Protein AF-A0A7W9FXC4-F1 (afdb_monomer_lite)

Organism: Brevundimonas vesicularis (NCBI:txid41276)

Radius of gyration: 12.6 Å; chains: 1; bounding box: 24×27×39 Å

pLDDT: mean 88.45, std 12.96, range [44.47, 97.31]

Structure (mmCIF, N/CA/C/O backbone):
data_AF-A0A7W9FXC4-F1
#
_entry.id   AF-A0A7W9FXC4-F1
#
loop_
_atom_site.group_PDB
_atom_site.id
_atom_site.type_symbol
_atom_site.label_atom_id
_atom_site.label_alt_id
_atom_site.label_comp_id
_atom_site.label_asym_id
_atom_site.label_entity_id
_atom_site.label_seq_id
_atom_site.pdbx_PDB_ins_code
_atom_site.Cartn_x
_atom_site.Cartn_y
_atom_site.Cartn_z
_atom_site.occupancy
_atom_site.B_iso_or_equiv
_atom_site.auth_seq_id
_atom_site.auth_comp_id
_atom_sit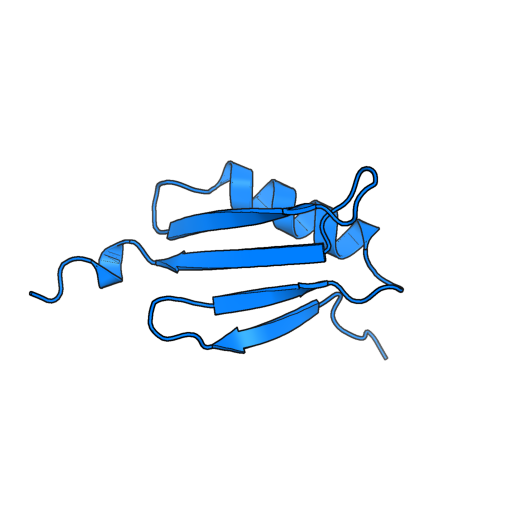e.auth_asym_id
_atom_site.auth_atom_id
_atom_site.pdbx_PDB_model_num
ATOM 1 N N . MET A 1 1 ? 3.801 -20.583 -14.827 1.00 49.78 1 MET A N 1
ATOM 2 C CA . MET A 1 1 ? 3.463 -20.551 -13.392 1.00 49.78 1 MET A CA 1
ATOM 3 C C . MET A 1 1 ? 3.259 -19.088 -13.080 1.00 49.78 1 MET A C 1
ATOM 5 O O . MET A 1 1 ? 4.222 -18.349 -13.250 1.00 49.78 1 MET A O 1
ATOM 9 N N . ASP A 1 2 ? 2.027 -18.677 -12.772 1.00 67.62 2 ASP A N 1
ATOM 10 C CA . ASP A 1 2 ? 1.762 -17.332 -12.250 1.00 67.62 2 ASP A CA 1
ATOM 11 C C . ASP A 1 2 ? 2.524 -17.200 -10.938 1.00 67.62 2 ASP A C 1
ATOM 13 O O . ASP A 1 2 ? 2.237 -17.909 -9.971 1.00 67.62 2 ASP A O 1
ATOM 17 N N . HIS A 1 3 ? 3.560 -16.370 -10.934 1.00 69.56 3 HIS A N 1
ATOM 18 C CA . HIS A 1 3 ? 4.199 -15.975 -9.693 1.00 69.56 3 HIS A CA 1
ATOM 19 C C . HIS A 1 3 ? 3.434 -14.756 -9.178 1.00 69.56 3 HIS A C 1
ATOM 21 O O . HIS A 1 3 ? 3.150 -13.861 -9.966 1.00 69.56 3 HIS A O 1
ATOM 27 N N . PRO A 1 4 ? 3.089 -14.700 -7.882 1.00 84.94 4 PRO A N 1
ATOM 28 C CA . PRO A 1 4 ? 2.404 -13.537 -7.335 1.00 84.94 4 PRO A CA 1
ATOM 29 C C . PRO A 1 4 ? 3.294 -12.298 -7.467 1.00 84.94 4 PRO A C 1
ATOM 31 O O . PRO A 1 4 ? 4.510 -12.411 -7.268 1.00 84.94 4 PRO A O 1
ATOM 34 N N . ALA A 1 5 ? 2.686 -11.138 -7.733 1.00 91.69 5 ALA A N 1
ATOM 35 C CA . ALA A 1 5 ? 3.366 -9.853 -7.929 1.00 91.69 5 ALA A CA 1
ATOM 36 C C . ALA A 1 5 ? 4.159 -9.348 -6.710 1.00 91.69 5 ALA A C 1
ATOM 38 O O . ALA A 1 5 ? 4.918 -8.386 -6.809 1.00 91.69 5 ALA A O 1
ATOM 39 N N . TYR A 1 6 ? 3.995 -9.985 -5.551 1.00 95.06 6 TYR A N 1
ATOM 40 C CA . TYR A 1 6 ? 4.638 -9.605 -4.302 1.00 95.06 6 TYR A CA 1
ATOM 41 C C . TYR A 1 6 ? 4.964 -10.818 -3.431 1.00 95.06 6 TYR A C 1
ATOM 43 O O . TYR A 1 6 ? 4.381 -11.896 -3.575 1.00 95.06 6 TYR A O 1
ATOM 51 N N . ASP A 1 7 ? 5.869 -10.604 -2.482 1.00 95.56 7 ASP A N 1
ATOM 52 C CA . ASP A 1 7 ? 6.049 -11.461 -1.313 1.00 95.56 7 ASP A CA 1
ATOM 53 C C . ASP A 1 7 ? 5.390 -10.809 -0.090 1.00 95.56 7 ASP A C 1
ATOM 55 O O . ASP A 1 7 ? 5.360 -9.583 0.035 1.00 95.56 7 ASP A O 1
ATOM 59 N N . ILE A 1 8 ? 4.857 -11.622 0.827 1.00 95.00 8 ILE A N 1
ATOM 60 C CA . ILE A 1 8 ? 4.207 -11.145 2.054 1.00 95.00 8 ILE A CA 1
ATOM 61 C C . ILE A 1 8 ? 5.008 -11.541 3.293 1.00 95.00 8 ILE A C 1
ATOM 63 O O . ILE A 1 8 ? 5.428 -12.688 3.456 1.00 95.00 8 ILE A O 1
ATOM 67 N N . ARG A 1 9 ? 5.177 -10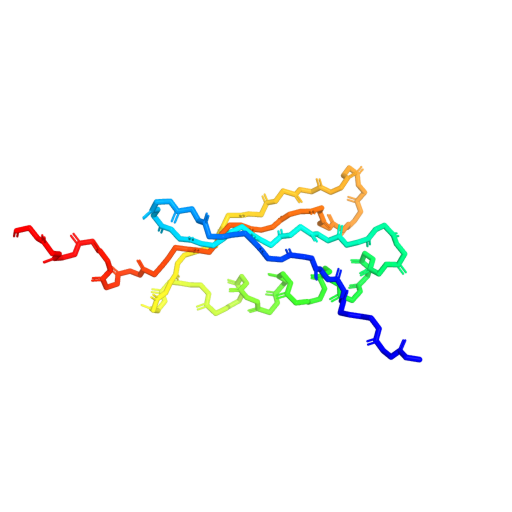.588 4.208 1.00 96.06 9 ARG A N 1
ATOM 68 C CA . ARG A 1 9 ? 5.779 -10.793 5.524 1.00 96.06 9 ARG A CA 1
ATOM 69 C C . ARG A 1 9 ? 4.840 -10.283 6.606 1.00 96.06 9 ARG A C 1
ATOM 71 O O . ARG A 1 9 ? 4.374 -9.149 6.552 1.00 96.06 9 ARG A O 1
ATOM 78 N N . ARG A 1 10 ? 4.603 -11.104 7.627 1.00 92.81 10 ARG A N 1
ATOM 79 C CA . ARG A 1 10 ? 3.892 -10.674 8.835 1.00 92.81 10 ARG A CA 1
ATOM 80 C C . ARG A 1 10 ? 4.810 -9.814 9.704 1.00 92.81 10 ARG A C 1
ATOM 82 O O . ARG A 1 10 ? 5.940 -10.215 9.975 1.00 92.81 10 ARG A O 1
ATOM 89 N N . ASP A 1 11 ? 4.303 -8.674 10.147 1.00 90.88 11 ASP A N 1
ATOM 90 C CA . ASP A 1 11 ? 4.915 -7.809 11.154 1.00 90.88 11 ASP A CA 1
ATOM 91 C C . ASP A 1 11 ? 4.077 -7.837 12.448 1.00 90.88 11 ASP A C 1
ATOM 93 O O . ASP A 1 11 ? 3.027 -8.484 12.514 1.00 90.88 11 ASP A O 1
ATOM 97 N N . LYS A 1 12 ? 4.550 -7.170 13.502 1.00 87.06 12 LYS A N 1
ATOM 98 C CA . LYS A 1 12 ? 3.879 -7.101 14.803 1.00 87.06 12 LYS A CA 1
ATOM 99 C C . LYS A 1 12 ? 2.488 -6.478 14.68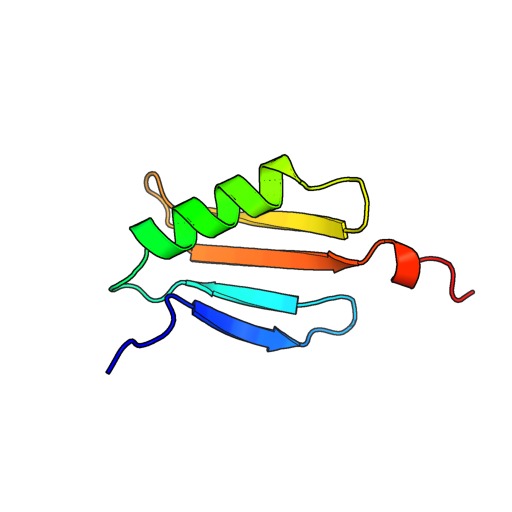7 1.00 87.06 12 LYS A C 1
ATOM 101 O O . LYS A 1 12 ? 1.544 -7.005 15.269 1.00 87.06 12 LYS A O 1
ATOM 106 N N . ASP A 1 13 ? 2.391 -5.397 13.922 1.00 89.25 13 ASP A N 1
ATOM 107 C CA . ASP A 1 13 ? 1.193 -4.560 13.847 1.00 89.25 13 ASP A CA 1
ATOM 108 C C . ASP A 1 13 ? 0.446 -4.731 12.508 1.00 89.25 13 ASP A C 1
ATOM 110 O O . ASP A 1 13 ? -0.530 -4.039 12.247 1.00 89.25 13 ASP A O 1
ATOM 114 N N . GLY A 1 14 ? 0.883 -5.643 11.631 1.00 93.38 14 GLY A N 1
ATOM 115 C CA . GLY A 1 14 ? 0.273 -5.789 10.309 1.00 93.38 14 GLY A CA 1
ATOM 116 C C . GLY A 1 14 ? 1.037 -6.695 9.349 1.00 93.38 14 GLY A C 1
ATOM 117 O O . GLY A 1 14 ? 1.715 -7.642 9.753 1.00 93.38 14 GLY A O 1
ATOM 118 N N . PHE A 1 15 ? 0.931 -6.397 8.058 1.00 95.62 15 PHE A N 1
ATOM 119 C CA . PHE A 1 15 ? 1.566 -7.147 6.978 1.00 95.62 15 PHE A CA 1
ATOM 120 C C . PHE A 1 15 ? 2.334 -6.210 6.056 1.00 95.62 15 PHE A C 1
ATOM 122 O O . PHE A 1 15 ? 1.807 -5.196 5.611 1.00 95.62 15 PHE A O 1
ATOM 129 N N . VAL A 1 16 ? 3.573 -6.571 5.741 1.00 96.81 16 VAL A N 1
ATOM 130 C CA . VAL A 1 16 ? 4.374 -5.911 4.710 1.00 96.81 16 VAL A CA 1
ATOM 131 C C . VAL A 1 16 ? 4.272 -6.738 3.438 1.00 96.81 16 VAL A C 1
ATOM 133 O O . VAL A 1 16 ? 4.587 -7.930 3.447 1.00 96.81 16 VAL A O 1
ATOM 136 N N . LEU A 1 17 ? 3.855 -6.107 2.349 1.00 97.12 17 LEU A N 1
ATOM 137 C CA . LEU A 1 17 ? 3.909 -6.665 1.007 1.00 97.12 17 LEU A CA 1
ATOM 138 C C . LEU A 1 17 ? 5.045 -5.976 0.249 1.00 97.12 17 LEU A C 1
ATOM 140 O O . LEU A 1 17 ? 5.155 -4.749 0.265 1.00 97.12 17 LEU A O 1
ATOM 144 N N . ILE A 1 18 ? 5.906 -6.775 -0.378 1.00 96.81 18 ILE A N 1
ATOM 145 C CA . ILE A 1 18 ? 7.094 -6.321 -1.105 1.00 96.81 18 ILE A CA 1
ATOM 146 C C . ILE A 1 18 ? 6.904 -6.691 -2.572 1.00 96.81 18 ILE A C 1
ATOM 148 O O . ILE A 1 18 ? 6.836 -7.878 -2.893 1.00 96.81 18 ILE A O 1
ATOM 152 N N . GLY A 1 19 ? 6.810 -5.687 -3.441 1.00 95.56 19 GLY A N 1
ATOM 153 C CA . GLY A 1 19 ? 6.631 -5.880 -4.877 1.00 95.56 19 GLY A CA 1
ATOM 154 C C . GLY A 1 19 ? 7.841 -6.562 -5.510 1.00 95.56 19 GLY A C 1
ATOM 155 O O . GLY A 1 19 ? 8.991 -6.281 -5.154 1.00 95.56 19 GLY A O 1
ATOM 156 N N . LYS A 1 20 ? 7.594 -7.465 -6.459 1.00 93.12 20 LYS A N 1
ATOM 157 C CA . LYS A 1 20 ? 8.660 -8.097 -7.236 1.00 93.12 20 LYS A CA 1
ATOM 158 C C . LYS A 1 20 ? 9.088 -7.186 -8.389 1.00 93.12 20 LYS A C 1
ATOM 160 O O . LYS A 1 20 ? 8.219 -6.623 -9.053 1.00 93.12 20 LYS A O 1
ATOM 165 N N . PRO A 1 21 ? 10.399 -7.045 -8.666 1.00 88.62 21 PRO A N 1
ATOM 166 C CA . PRO A 1 21 ? 10.892 -6.124 -9.695 1.00 88.62 21 PRO A CA 1
ATOM 167 C C . PRO A 1 21 ? 10.329 -6.365 -11.103 1.00 88.62 21 PRO A C 1
ATOM 169 O O . PRO A 1 21 ? 10.221 -5.430 -11.888 1.00 88.62 21 PRO A O 1
ATOM 172 N N . ASP A 1 22 ? 9.982 -7.608 -11.429 1.00 90.88 22 ASP A N 1
ATOM 173 C CA . ASP A 1 22 ? 9.396 -8.034 -12.702 1.00 90.88 22 ASP A CA 1
ATOM 174 C C . ASP A 1 22 ? 7.867 -7.866 -12.774 1.00 90.88 22 ASP A C 1
ATOM 176 O O . ASP A 1 22 ? 7.294 -8.033 -13.848 1.00 90.88 22 ASP A O 1
ATOM 180 N N . HIS A 1 23 ? 7.220 -7.476 -11.670 1.00 91.25 23 HIS A N 1
ATOM 181 C CA . HIS A 1 23 ? 5.766 -7.313 -11.544 1.00 91.25 23 HIS A CA 1
ATOM 182 C C . HIS A 1 23 ? 5.366 -5.978 -10.880 1.00 91.25 23 HIS A C 1
ATOM 184 O O . HIS A 1 23 ? 4.317 -5.880 -10.243 1.00 91.25 23 HIS A O 1
ATOM 190 N N . ILE A 1 24 ? 6.195 -4.932 -11.007 1.00 91.00 24 ILE A N 1
ATOM 191 C CA . ILE A 1 24 ? 5.966 -3.641 -10.330 1.00 91.00 24 ILE A CA 1
ATOM 192 C C . ILE A 1 24 ? 4.659 -2.969 -10.755 1.00 91.00 24 ILE A C 1
ATOM 194 O O . ILE A 1 24 ? 3.993 -2.386 -9.901 1.00 91.00 24 ILE A O 1
ATOM 198 N N . ASP A 1 25 ? 4.264 -3.059 -12.024 1.00 93.25 25 ASP A N 1
ATOM 199 C CA . ASP A 1 25 ? 3.016 -2.446 -12.496 1.00 93.25 25 ASP A CA 1
ATOM 200 C C . ASP A 1 25 ? 1.794 -3.102 -11.833 1.00 93.25 25 ASP A C 1
ATOM 202 O O . ASP A 1 25 ? 0.971 -2.415 -11.232 1.00 93.25 25 ASP A O 1
ATOM 206 N N . GLU A 1 26 ? 1.745 -4.438 -11.834 1.00 94.56 26 GLU A N 1
ATOM 207 C CA . GLU A 1 26 ? 0.683 -5.232 -11.201 1.00 94.56 26 GLU A CA 1
ATOM 208 C C . GLU A 1 26 ? 0.624 -4.997 -9.685 1.00 94.56 26 GLU A C 1
ATOM 210 O O . GLU A 1 26 ? -0.446 -4.790 -9.111 1.00 94.56 26 GLU A O 1
ATOM 215 N N . PHE A 1 27 ? 1.785 -4.963 -9.023 1.00 95.94 27 PHE A N 1
ATOM 216 C CA . PHE A 1 27 ? 1.848 -4.625 -7.606 1.00 95.94 27 PHE A CA 1
ATOM 217 C C . PHE A 1 27 ? 1.383 -3.189 -7.342 1.00 95.94 27 PHE A C 1
ATOM 219 O O . PHE A 1 27 ? 0.697 -2.931 -6.357 1.00 95.94 27 PHE A O 1
ATOM 226 N N . SER A 1 28 ? 1.721 -2.247 -8.221 1.00 95.81 28 SER A N 1
ATOM 227 C CA . SER A 1 28 ? 1.331 -0.849 -8.056 1.00 95.81 28 SER A CA 1
ATOM 228 C C . SER A 1 28 ? -0.175 -0.646 -8.194 1.00 95.81 28 SER A C 1
ATOM 230 O O . SER A 1 28 ? -0.730 0.197 -7.492 1.00 95.81 28 SER A O 1
ATOM 232 N N . ASP A 1 29 ? -0.842 -1.419 -9.048 1.00 95.94 29 ASP A N 1
ATOM 233 C CA . ASP A 1 29 ? -2.301 -1.395 -9.173 1.00 95.94 29 ASP A CA 1
ATOM 234 C C . ASP A 1 29 ? -2.980 -1.916 -7.904 1.00 95.94 29 ASP A C 1
ATOM 236 O O . ASP A 1 29 ? -3.872 -1.250 -7.378 1.00 95.94 29 ASP A O 1
ATOM 240 N N . LEU A 1 30 ? -2.470 -3.011 -7.330 1.00 95.12 30 LEU A N 1
ATOM 241 C CA . LEU A 1 30 ? -2.922 -3.507 -6.027 1.00 95.12 30 LEU A CA 1
ATOM 242 C C . LEU A 1 30 ? -2.737 -2.462 -4.916 1.00 95.12 30 LEU A C 1
ATOM 244 O O . LEU A 1 30 ? -3.610 -2.293 -4.069 1.00 95.12 30 LEU A O 1
ATOM 248 N N . VAL A 1 31 ? -1.601 -1.759 -4.900 1.00 96.06 31 VAL A N 1
ATOM 249 C CA . VAL A 1 31 ? -1.330 -0.713 -3.902 1.00 96.06 31 VAL A CA 1
ATOM 250 C C . VAL A 1 31 ? -2.320 0.447 -4.028 1.00 96.06 31 VAL A C 1
ATOM 252 O O . VAL A 1 31 ? -2.768 0.967 -3.007 1.00 96.06 31 VAL A O 1
ATOM 255 N N . ARG A 1 32 ? -2.676 0.848 -5.255 1.00 95.50 32 ARG A N 1
ATOM 256 C CA . ARG A 1 32 ? -3.669 1.907 -5.500 1.00 95.50 32 ARG A CA 1
ATOM 257 C C . ARG A 1 32 ? -5.054 1.485 -5.031 1.00 95.50 32 ARG A C 1
ATOM 259 O O . ARG A 1 32 ? -5.671 2.227 -4.279 1.00 95.50 32 ARG A O 1
ATOM 266 N N . GLU A 1 33 ? -5.483 0.279 -5.389 1.00 95.19 33 GLU A N 1
ATOM 267 C CA . GLU A 1 33 ? -6.757 -0.278 -4.927 1.00 95.19 33 GLU A CA 1
ATOM 268 C C . GLU A 1 33 ? -6.807 -0.346 -3.392 1.00 95.19 33 GLU A C 1
ATOM 270 O O . GLU A 1 33 ? -7.746 0.144 -2.770 1.00 95.19 33 GLU A O 1
ATOM 275 N N . ALA A 1 34 ? -5.757 -0.864 -2.750 1.00 94.25 34 ALA A N 1
ATOM 276 C CA . ALA A 1 34 ? -5.688 -0.930 -1.293 1.00 94.25 34 ALA A CA 1
ATOM 277 C C . ALA A 1 34 ? -5.713 0.462 -0.635 1.00 94.25 34 ALA A C 1
ATOM 279 O O . ALA A 1 34 ? -6.303 0.623 0.432 1.00 94.25 34 ALA A O 1
ATOM 280 N N . ALA A 1 35 ? -5.083 1.466 -1.249 1.00 93.75 35 ALA A N 1
ATOM 281 C CA . ALA A 1 35 ? -5.109 2.840 -0.758 1.00 93.75 35 ALA A CA 1
ATOM 282 C C . ALA A 1 35 ? -6.499 3.484 -0.894 1.00 93.75 35 ALA A C 1
ATOM 284 O O . ALA A 1 35 ? -6.909 4.205 0.014 1.00 93.75 35 ALA A O 1
ATOM 285 N N . ASP A 1 36 ? -7.234 3.190 -1.970 1.00 94.75 36 ASP A N 1
ATOM 286 C CA . ASP A 1 36 ? -8.602 3.682 -2.186 1.00 94.75 36 ASP A CA 1
ATOM 287 C C . ASP A 1 36 ? -9.596 3.118 -1.155 1.00 94.75 36 ASP A C 1
ATOM 289 O O . ASP A 1 36 ? -10.573 3.782 -0.807 1.00 94.75 36 ASP A O 1
ATOM 293 N N . HIS A 1 37 ? -9.322 1.921 -0.629 1.00 91.94 37 HIS A N 1
ATOM 294 C CA . HIS A 1 37 ? -10.110 1.263 0.419 1.00 91.94 37 HIS A CA 1
ATOM 295 C C . HIS A 1 37 ? -9.577 1.494 1.847 1.00 91.94 37 HIS A C 1
ATOM 297 O O . HIS A 1 37 ? -10.144 0.980 2.815 1.00 91.94 37 HIS A O 1
ATOM 303 N N . ALA A 1 38 ? -8.493 2.257 2.014 1.00 91.50 38 ALA A N 1
ATOM 304 C CA . ALA A 1 38 ? -7.912 2.511 3.327 1.00 91.50 38 ALA A CA 1
ATOM 305 C C . ALA A 1 38 ? -8.803 3.436 4.178 1.00 91.50 38 ALA A C 1
ATOM 307 O O . ALA A 1 38 ? -9.312 4.452 3.707 1.00 91.50 38 ALA A O 1
ATOM 308 N N . GLY A 1 39 ? -8.917 3.129 5.472 1.00 85.88 39 GLY A N 1
ATOM 309 C CA . GLY A 1 39 ? -9.640 3.932 6.464 1.00 85.88 39 GLY A CA 1
ATOM 310 C C . GLY A 1 39 ? -10.942 3.315 6.980 1.00 85.88 39 GLY A C 1
ATOM 311 O O . GLY A 1 39 ? -11.491 3.845 7.943 1.00 85.88 39 GLY A O 1
ATOM 312 N N . GLU A 1 40 ? -11.406 2.211 6.390 1.00 83.81 40 GLU A N 1
ATOM 313 C CA . GLU A 1 40 ? -12.541 1.432 6.907 1.00 83.81 40 GLU A CA 1
ATOM 314 C C . GLU A 1 40 ? -12.053 0.373 7.907 1.00 83.81 40 GLU A C 1
ATOM 316 O O . GLU A 1 40 ? -12.134 0.585 9.114 1.00 83.81 40 GLU A O 1
ATOM 321 N N . ASP A 1 41 ? -11.456 -0.715 7.410 1.00 89.19 41 ASP A N 1
ATOM 322 C CA . ASP A 1 41 ? -11.020 -1.857 8.235 1.00 89.19 41 ASP A CA 1
ATOM 323 C C . ASP A 1 41 ? -9.497 -1.896 8.464 1.00 89.19 41 ASP A C 1
ATOM 325 O O . ASP A 1 41 ? -8.980 -2.629 9.314 1.00 89.19 41 ASP A O 1
ATOM 329 N N . PHE A 1 42 ? -8.739 -1.122 7.688 1.00 93.56 42 PHE A N 1
ATOM 330 C CA . PHE A 1 42 ? -7.281 -1.092 7.728 1.00 93.56 42 PHE A CA 1
ATOM 331 C C . PHE A 1 42 ? -6.730 0.252 7.250 1.00 93.56 42 PHE A C 1
ATOM 333 O O . PHE A 1 42 ? -7.400 1.019 6.561 1.00 93.56 42 PHE A O 1
ATOM 340 N N . VAL A 1 43 ? -5.469 0.521 7.580 1.00 94.50 43 VAL A N 1
ATOM 341 C CA . VAL A 1 43 ? -4.681 1.622 7.014 1.00 94.50 43 VAL A CA 1
ATOM 342 C C . VAL A 1 43 ? -3.531 1.072 6.177 1.00 94.50 43 VAL A C 1
ATOM 344 O O . VAL A 1 43 ? -3.000 -0.005 6.464 1.00 94.50 43 VAL A O 1
ATOM 347 N N . VAL A 1 44 ? -3.136 1.826 5.149 1.00 95.75 44 VAL A N 1
ATOM 348 C CA . VAL A 1 44 ? -2.052 1.460 4.230 1.00 95.75 44 VAL A CA 1
ATOM 349 C C . VAL A 1 44 ? -0.966 2.527 4.242 1.00 95.75 44 VAL A C 1
ATOM 351 O O . VAL A 1 44 ? -1.242 3.719 4.121 1.00 95.75 44 VAL A O 1
ATOM 354 N N . PHE A 1 45 ? 0.287 2.091 4.337 1.00 95.38 45 PHE A N 1
ATOM 355 C CA . PHE A 1 45 ? 1.469 2.928 4.164 1.00 95.38 45 PHE A CA 1
ATOM 356 C C . PHE A 1 45 ? 2.253 2.441 2.951 1.00 95.38 45 PHE A C 1
ATOM 358 O O . PHE A 1 45 ? 2.709 1.300 2.918 1.00 95.38 45 PHE A O 1
ATOM 365 N N . THR A 1 46 ? 2.435 3.298 1.954 1.00 96.38 46 THR A N 1
ATOM 366 C CA . THR A 1 46 ? 3.070 2.927 0.684 1.00 96.38 46 THR A CA 1
ATOM 367 C C . THR A 1 46 ? 4.506 3.428 0.609 1.00 96.38 46 THR A C 1
ATOM 369 O O . THR A 1 46 ? 4.795 4.546 1.035 1.00 96.38 46 THR A O 1
ATOM 372 N N . THR A 1 47 ? 5.399 2.655 -0.004 1.00 96.56 47 THR A N 1
ATOM 373 C CA . THR A 1 47 ? 6.759 3.091 -0.353 1.00 96.56 47 THR A CA 1
ATOM 374 C C . THR A 1 47 ? 6.911 3.086 -1.868 1.00 96.56 47 THR A C 1
ATOM 376 O O . THR A 1 47 ? 6.690 2.060 -2.508 1.00 96.56 47 THR A O 1
ATOM 379 N N . SER A 1 48 ? 7.285 4.230 -2.446 1.00 93.50 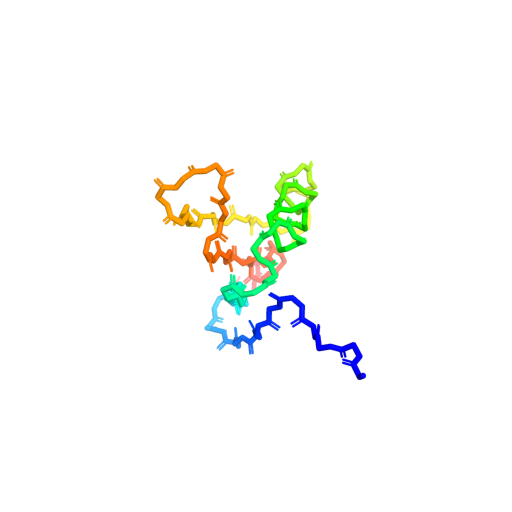48 SER A N 1
ATOM 380 C CA . SER A 1 48 ? 7.558 4.349 -3.884 1.00 93.50 48 SER A CA 1
ATOM 381 C C . SER A 1 48 ? 8.779 3.513 -4.289 1.00 93.50 48 SER A C 1
ATOM 383 O O . SER A 1 48 ? 9.665 3.240 -3.476 1.00 93.50 48 SER A O 1
ATOM 385 N N . ASP A 1 49 ? 8.833 3.096 -5.548 1.00 90.38 49 ASP A N 1
ATOM 386 C CA . ASP A 1 49 ? 10.026 2.515 -6.172 1.00 90.38 49 ASP A CA 1
ATOM 387 C C . ASP A 1 49 ? 11.037 3.574 -6.670 1.00 90.38 49 ASP A C 1
ATOM 389 O O . ASP A 1 49 ? 12.117 3.225 -7.141 1.00 90.38 49 ASP A O 1
ATOM 393 N N . GLY A 1 50 ? 10.714 4.868 -6.543 1.00 89.00 50 GLY A N 1
ATOM 394 C CA . GLY A 1 50 ? 11.490 5.985 -7.092 1.00 89.00 50 GLY A CA 1
ATOM 395 C C . GLY A 1 50 ? 11.044 6.434 -8.491 1.00 89.00 50 GLY A C 1
ATOM 396 O O . GLY A 1 50 ? 11.611 7.387 -9.026 1.00 89.00 50 GLY A O 1
ATOM 397 N N . GLY A 1 51 ? 10.035 5.781 -9.070 1.00 87.62 51 GLY A N 1
ATOM 398 C CA . GLY A 1 51 ? 9.381 6.120 -10.330 1.00 87.62 51 GLY A CA 1
ATOM 399 C C . GLY A 1 51 ? 7.891 6.421 -10.138 1.00 87.62 51 GLY A C 1
ATOM 400 O O . GLY A 1 51 ? 7.506 7.205 -9.272 1.00 87.62 51 GLY A O 1
ATOM 401 N N . GLN A 1 52 ? 7.048 5.834 -10.992 1.00 85.75 52 GLN A N 1
ATOM 402 C CA . GLN A 1 52 ? 5.583 5.968 -10.919 1.00 85.75 52 GLN A CA 1
ATOM 403 C C . GLN A 1 52 ? 4.914 4.833 -10.127 1.00 85.75 52 GLN A C 1
ATOM 405 O O . GLN A 1 52 ? 3.691 4.843 -9.962 1.00 85.75 52 GLN A O 1
ATOM 410 N N . GLY A 1 53 ? 5.698 3.853 -9.672 1.00 92.81 53 GLY A N 1
ATOM 411 C CA . GLY A 1 53 ? 5.216 2.653 -9.013 1.00 92.81 53 GLY A CA 1
ATOM 412 C C . GLY A 1 53 ? 5.503 2.626 -7.516 1.0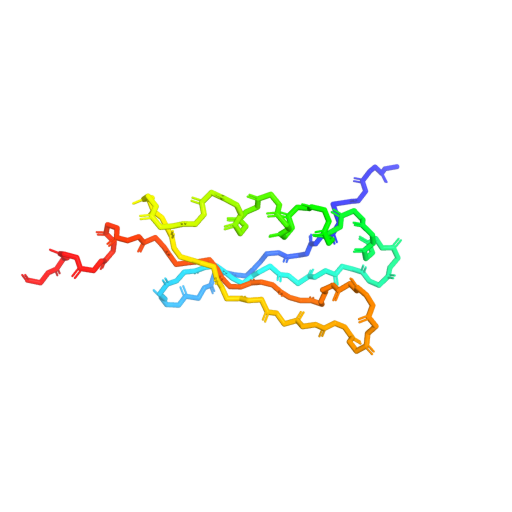0 92.81 53 GLY A C 1
ATOM 413 O O . GLY A 1 53 ? 5.950 3.599 -6.890 1.00 92.81 53 GLY A O 1
ATOM 414 N N . TYR A 1 54 ? 5.241 1.461 -6.941 1.00 96.50 54 TYR A N 1
ATOM 415 C CA . TYR A 1 54 ? 5.449 1.173 -5.533 1.00 96.50 54 TYR A CA 1
ATOM 416 C C . TYR A 1 54 ? 6.363 -0.036 -5.373 1.00 96.50 54 TYR A C 1
ATOM 418 O O . TYR A 1 54 ? 6.260 -1.018 -6.099 1.00 96.50 54 TYR A O 1
ATOM 426 N N . SER A 1 55 ? 7.260 0.031 -4.394 1.00 95.62 55 SER A N 1
ATOM 427 C CA . SER A 1 55 ? 8.145 -1.078 -4.034 1.00 95.62 55 SER A CA 1
ATOM 428 C C . SER A 1 55 ? 7.601 -1.880 -2.856 1.00 95.62 55 SER A C 1
ATOM 430 O O . SER A 1 55 ? 7.866 -3.076 -2.747 1.00 95.62 55 SER A O 1
ATOM 432 N N . GLN A 1 56 ? 6.847 -1.239 -1.958 1.00 97.00 56 GLN A N 1
ATOM 433 C CA . GLN A 1 56 ? 6.284 -1.881 -0.770 1.00 97.00 56 GLN A CA 1
ATOM 434 C C . GLN A 1 56 ? 4.958 -1.236 -0.364 1.00 97.00 56 GLN A C 1
ATOM 436 O O . GLN A 1 56 ? 4.741 -0.041 -0.585 1.00 97.00 56 GLN A O 1
ATOM 441 N N . MET A 1 57 ? 4.125 -2.004 0.334 1.00 97.31 57 MET A N 1
ATOM 442 C CA . MET A 1 57 ? 3.064 -1.459 1.174 1.00 97.31 57 MET A CA 1
ATOM 443 C C . MET A 1 57 ? 3.016 -2.166 2.522 1.00 97.31 57 MET A C 1
ATOM 445 O O . MET A 1 57 ? 3.266 -3.366 2.621 1.00 97.31 57 MET A O 1
ATOM 449 N N . PHE A 1 58 ? 2.683 -1.418 3.562 1.00 96.81 58 PHE A N 1
ATOM 450 C CA . PHE A 1 58 ? 2.389 -1.943 4.882 1.00 96.81 58 PHE A CA 1
ATOM 451 C C . PHE A 1 58 ? 0.906 -1.752 5.178 1.00 96.81 58 PHE A C 1
ATOM 453 O O . PHE A 1 58 ? 0.406 -0.633 5.103 1.00 96.81 58 PHE A O 1
ATOM 460 N N . VAL A 1 59 ? 0.222 -2.844 5.506 1.00 95.50 59 VAL A N 1
ATOM 461 C CA . VAL A 1 59 ? -1.210 -2.879 5.807 1.00 95.50 59 VAL A CA 1
ATOM 462 C C . VAL A 1 59 ? -1.389 -3.191 7.287 1.00 95.50 59 VAL A C 1
ATOM 464 O O . VAL A 1 59 ? -0.926 -4.231 7.761 1.00 95.50 59 VAL A O 1
ATOM 467 N N . MET A 1 60 ? -2.072 -2.308 8.009 1.00 94.81 60 MET A N 1
ATOM 468 C CA . MET A 1 60 ? -2.370 -2.449 9.436 1.00 94.81 60 MET A CA 1
ATOM 469 C C . MET A 1 60 ? -3.890 -2.510 9.637 1.00 94.81 60 MET A C 1
ATOM 471 O O . MET A 1 60 ? -4.562 -1.522 9.342 1.00 94.81 60 MET A O 1
ATOM 475 N N . PRO A 1 61 ? -4.443 -3.626 10.144 1.00 92.44 61 PRO A N 1
ATOM 476 C CA . PRO A 1 61 ? -5.853 -3.709 10.520 1.00 92.44 61 PRO A CA 1
ATOM 477 C C . PRO A 1 61 ? -6.186 -2.734 11.656 1.00 92.44 61 PRO A C 1
ATOM 479 O O . PRO A 1 61 ? -5.430 -2.636 12.624 1.00 92.44 61 PRO A O 1
ATOM 482 N N . LEU A 1 62 ? -7.323 -2.048 11.569 1.00 86.62 62 LEU A N 1
ATOM 483 C CA . LEU A 1 62 ? -7.765 -1.086 12.584 1.00 86.62 62 LEU A CA 1
ATOM 484 C C . LEU A 1 62 ? -8.332 -1.774 13.837 1.00 86.62 62 LEU A C 1
ATOM 486 O O . LEU A 1 62 ? -8.074 -1.316 14.948 1.00 86.62 62 LEU A O 1
ATOM 490 N N . ASP A 1 63 ? -8.955 -2.946 13.691 1.00 75.69 63 ASP A N 1
ATOM 491 C CA . ASP A 1 63 ? -9.457 -3.758 14.816 1.00 75.69 63 ASP A CA 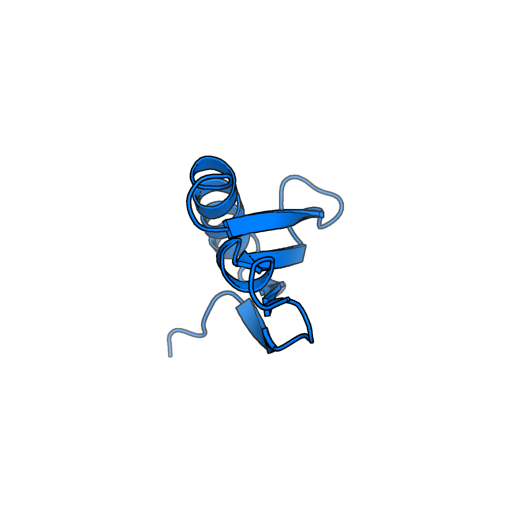1
ATOM 492 C C . ASP A 1 63 ? -8.349 -4.275 15.757 1.00 75.69 63 ASP A C 1
ATOM 494 O O . ASP A 1 63 ? -8.617 -4.741 16.865 1.00 75.69 63 ASP A O 1
ATOM 498 N N . ALA A 1 64 ? -7.078 -4.195 15.348 1.00 57.91 64 ALA A N 1
ATOM 499 C CA . ALA A 1 64 ? -5.942 -4.541 16.201 1.00 57.91 64 ALA A CA 1
ATOM 500 C C . ALA A 1 64 ? -5.622 -3.456 17.251 1.00 57.91 64 ALA A C 1
ATOM 502 O O . ALA A 1 64 ? -4.830 -3.705 18.164 1.00 57.91 64 ALA A O 1
ATOM 503 N N . VAL A 1 65 ? -6.220 -2.263 17.137 1.00 55.78 65 VAL A N 1
ATOM 504 C CA . VAL A 1 65 ? -5.944 -1.108 18.008 1.00 55.78 65 VAL A CA 1
ATOM 505 C C . VAL A 1 65 ? -6.772 -1.140 19.306 1.00 55.78 65 VAL A C 1
ATOM 507 O O . VAL A 1 65 ? -6.323 -0.593 20.313 1.00 55.78 65 VAL A O 1
ATOM 510 N N . ASP A 1 66 ? -7.893 -1.872 19.340 1.00 51.34 66 ASP A N 1
ATOM 511 C CA . ASP A 1 66 ? -8.826 -1.920 20.485 1.00 51.34 66 ASP A CA 1
ATOM 512 C C . ASP A 1 66 ? -8.634 -3.119 21.440 1.00 51.34 66 ASP A C 1
ATOM 514 O O . ASP A 1 66 ? -9.428 -3.341 22.353 1.00 51.34 66 ASP A O 1
ATOM 518 N N . ALA A 1 67 ? -7.550 -3.891 21.313 1.00 47.69 67 ALA A N 1
ATOM 519 C CA . ALA A 1 67 ? -7.247 -5.000 22.230 1.00 47.69 67 ALA A CA 1
ATOM 520 C C . ALA A 1 67 ? -6.517 -4.560 23.524 1.00 47.69 67 ALA A C 1
ATOM 522 O O . ALA A 1 67 ? -5.576 -5.235 23.963 1.00 47.69 67 ALA A O 1
ATOM 523 N N . ARG A 1 68 ? -6.905 -3.429 24.129 1.00 44.47 68 ARG A N 1
ATOM 524 C CA . ARG A 1 68 ? -6.310 -2.911 25.376 1.00 44.47 68 ARG A CA 1
ATOM 525 C C . ARG A 1 68 ? -7.316 -2.653 26.486 1.00 44.47 68 ARG A C 1
ATOM 527 O O . ARG A 1 68 ? -8.328 -1.976 26.226 1.00 44.47 68 ARG A O 1
#

Secondary structure (DSSP, 8-state):
----SEEEEE-SSSEEEEE-GGGHHHHHHHHHHHHHTTTSSEEEEEEE-SSSSEEEEEEEEGGGS---

Sequence (68 aa):
MDHPAYDIRRDKDGFVLIGKPDHIDEFSDLVREAADHAGEDFVVFTTSDGGQGYSQMFVMPLDAVDAR

Foldseek 3Di:
DDDDQWDWDDDPQFIKTFGDPVNFVVVQVVLVVVCVVADDQWHKDFDPPPDPTTGMITIGGPVSVPPD